Protein AF-A0A524GC04-F1 (afdb_monomer)

Secondary structure (DSSP, 8-state):
-PPPPEEEEEEE-SSEEEEEEEETTS-EEEEEEEE--TTS-HHHHHHHHHHH--

Foldseek 3Di:
DDDFDWDKDWAQDPFKIKIATAGPVRDGPDMDMDGNPNVDDNVVVVVVCVVVVD

Sequence (54 aa):
MTKKAVVLGIDIGGTTSSFGFVEQDGTCFAETTIPTRPREPAEHLVTSLCKRAR

Nearest PDB structures (foldseek):
  5nck-assembly1_B  TM=8.321E-01  e=4.272E-03  Fusobacterium nucleatum
  3eo3-assembly3_B  TM=7.556E-01  e=3.044E-02  Homo sapiens
  3eo3-assembly3_A  TM=7.556E-01  e=3.044E-02  Homo sapiens
  3htv-assembly1_A-2  TM=5.882E-01  e=2.607E-01  Escherichia coli K-12
  6k78-assembly1_D-2  TM=7.338E-01  e=1.006E+00  Thermococcus kodakarensis KOD1

Radius of gyration: 12.58 Å; Cα contacts (8 Å, |Δi|>4): 74; chains: 1; bounding box: 24×19×37 Å

Mean predicted aligned error: 3.6 Å

Structure (mmCIF, N/CA/C/O backbone):
data_AF-A0A524GC04-F1
#
_entry.id   AF-A0A524GC04-F1
#
loop_
_atom_site.group_PDB
_atom_site.id
_atom_site.type_symbol
_atom_site.label_atom_id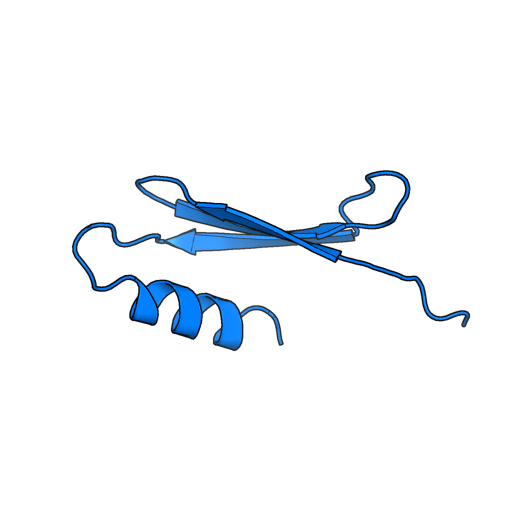
_atom_site.label_alt_id
_atom_site.label_comp_id
_atom_site.label_asym_id
_atom_site.label_entity_id
_atom_site.label_seq_id
_atom_site.pdbx_PDB_ins_code
_atom_site.Cartn_x
_atom_site.Cartn_y
_atom_site.Cartn_z
_atom_site.occupancy
_atom_site.B_iso_or_equiv
_atom_site.auth_seq_id
_atom_site.auth_comp_id
_atom_site.auth_asym_id
_atom_site.auth_atom_id
_atom_site.pdbx_PDB_model_num
ATOM 1 N N . MET A 1 1 ? -13.416 -8.869 23.452 1.00 56.84 1 MET A N 1
ATOM 2 C CA . MET A 1 1 ? -12.890 -7.824 22.550 1.00 56.84 1 MET A CA 1
ATOM 3 C C . MET A 1 1 ? -13.907 -7.591 21.453 1.00 56.84 1 MET A C 1
ATOM 5 O O . MET A 1 1 ? -14.261 -8.537 20.760 1.00 56.84 1 MET A O 1
ATOM 9 N N . THR A 1 2 ? -14.432 -6.377 21.347 1.00 76.62 2 THR A N 1
ATOM 10 C CA . THR A 1 2 ? -15.348 -5.989 20.269 1.00 76.62 2 THR A CA 1
ATOM 11 C C . THR A 1 2 ? -14.541 -5.881 18.978 1.00 76.62 2 THR A C 1
ATOM 13 O O . THR A 1 2 ? -13.472 -5.272 18.984 1.00 76.62 2 THR A O 1
ATOM 16 N N . LYS A 1 3 ? -15.003 -6.491 17.879 1.00 76.12 3 LYS A N 1
ATOM 17 C CA . LYS A 1 3 ? -14.380 -6.271 16.567 1.00 76.12 3 LYS A CA 1
ATOM 18 C C . LYS A 1 3 ? -14.506 -4.785 16.236 1.00 76.12 3 LYS A C 1
ATOM 20 O O . LYS A 1 3 ?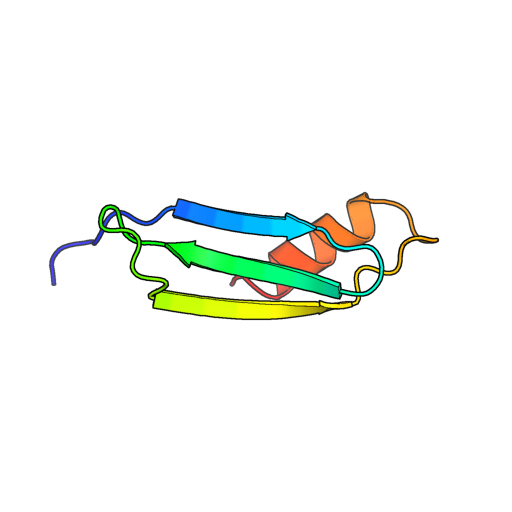 -15.625 -4.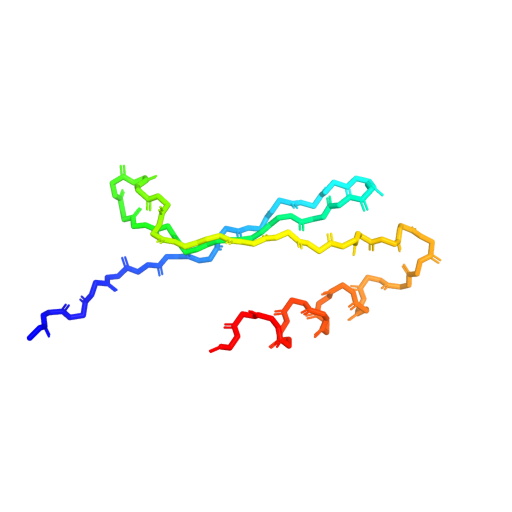283 16.159 1.00 76.12 3 LYS A O 1
ATOM 25 N N . LYS A 1 4 ? -13.380 -4.093 16.070 1.00 81.69 4 LYS A N 1
ATOM 26 C CA . LYS A 1 4 ? -13.378 -2.726 15.554 1.00 81.69 4 LYS A CA 1
ATOM 27 C C . LYS A 1 4 ? -13.521 -2.776 14.037 1.00 81.69 4 LYS A C 1
ATOM 29 O O . LYS A 1 4 ? -12.824 -3.546 13.378 1.00 81.69 4 LYS A O 1
ATOM 34 N N . ALA A 1 5 ? -14.453 -1.995 13.501 1.00 89.88 5 ALA A N 1
ATOM 35 C CA . ALA A 1 5 ? -14.562 -1.805 12.065 1.00 89.88 5 ALA A CA 1
ATOM 36 C C . ALA A 1 5 ? -13.391 -0.929 11.604 1.00 89.88 5 ALA A C 1
ATOM 38 O O . ALA A 1 5 ? -13.186 0.159 12.140 1.00 89.88 5 ALA A O 1
ATOM 39 N N . VAL A 1 6 ? -12.627 -1.424 10.634 1.00 93.12 6 VAL A N 1
ATOM 40 C CA . VAL A 1 6 ? -11.497 -0.712 10.030 1.00 93.12 6 VAL A CA 1
ATOM 41 C C . VAL A 1 6 ? -11.620 -0.744 8.514 1.00 93.12 6 VAL A C 1
ATOM 43 O O . VAL A 1 6 ? -12.205 -1.674 7.951 1.00 93.12 6 VAL A O 1
ATOM 46 N N . VAL A 1 7 ? -11.044 0.257 7.859 1.00 93.94 7 VAL A N 1
ATOM 47 C CA . VAL A 1 7 ? -10.857 0.304 6.404 1.00 93.94 7 VAL A CA 1
ATOM 48 C C . VAL A 1 7 ? -9.373 0.216 6.066 1.00 93.94 7 VAL A C 1
ATOM 50 O O . VAL A 1 7 ? -8.531 0.558 6.892 1.00 93.94 7 VAL A O 1
ATOM 53 N N . LEU A 1 8 ? -9.045 -0.236 4.856 1.00 93.69 8 LEU A N 1
ATOM 54 C CA . LEU A 1 8 ? -7.683 -0.171 4.329 1.00 93.69 8 LEU A CA 1
ATOM 55 C C . LEU A 1 8 ? -7.538 1.097 3.482 1.00 93.69 8 LEU A C 1
ATOM 57 O O . LEU A 1 8 ? -8.190 1.223 2.446 1.00 93.69 8 LEU A O 1
ATOM 61 N N . GLY A 1 9 ? -6.684 2.021 3.914 1.00 94.31 9 GLY A N 1
ATOM 62 C CA . GLY A 1 9 ? -6.240 3.150 3.101 1.00 94.31 9 GLY A CA 1
ATOM 63 C C . GLY A 1 9 ? -5.017 2.761 2.274 1.00 94.31 9 GLY A C 1
ATOM 64 O O . GLY A 1 9 ? -4.136 2.067 2.780 1.00 94.31 9 GLY A O 1
ATOM 65 N N . ILE A 1 10 ? -4.959 3.198 1.014 1.00 95.44 10 ILE A N 1
ATOM 66 C CA . ILE A 1 10 ? -3.809 2.999 0.121 1.00 95.44 10 ILE A CA 1
ATOM 67 C C . ILE A 1 10 ? -3.472 4.346 -0.524 1.00 95.44 10 ILE A C 1
ATOM 69 O O . ILE A 1 10 ? -4.307 4.924 -1.217 1.00 95.44 10 ILE A O 1
ATOM 73 N N . ASP A 1 11 ? -2.247 4.816 -0.308 1.00 96.00 11 ASP A N 1
ATOM 74 C CA . ASP A 1 11 ? -1.658 5.999 -0.935 1.00 96.00 11 ASP A CA 1
ATOM 75 C C . ASP A 1 11 ? -0.577 5.556 -1.930 1.00 96.00 11 ASP A C 1
ATOM 77 O O . ASP A 1 11 ? 0.434 4.960 -1.548 1.00 96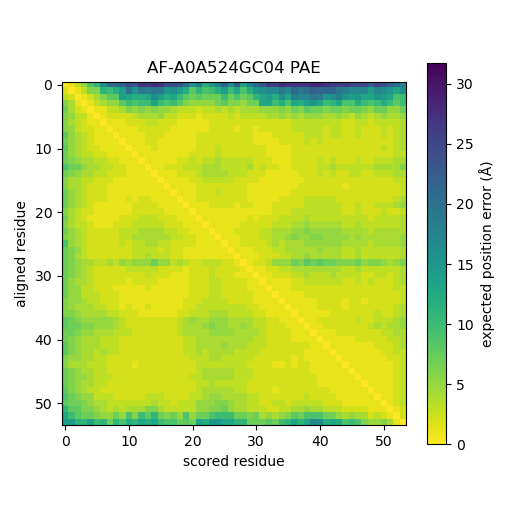.00 11 ASP A O 1
ATOM 81 N N . ILE A 1 12 ? -0.810 5.799 -3.222 1.00 96.44 12 ILE A N 1
ATOM 82 C CA . 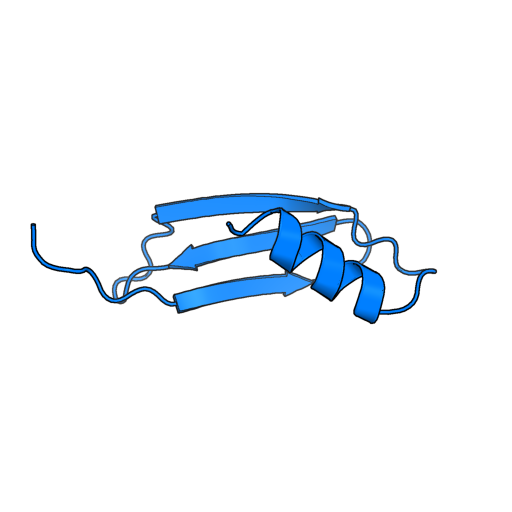ILE A 1 12 ? 0.072 5.357 -4.308 1.00 96.44 12 ILE A CA 1
ATOM 83 C C . ILE A 1 12 ? 0.892 6.550 -4.800 1.00 96.44 12 ILE A C 1
ATOM 85 O O . ILE A 1 12 ? 0.430 7.350 -5.614 1.00 96.44 12 ILE A O 1
ATOM 89 N N . GLY A 1 13 ? 2.139 6.641 -4.337 1.00 95.94 13 GLY A N 1
ATOM 90 C CA . GLY A 1 13 ? 3.114 7.626 -4.804 1.00 95.94 13 GLY A CA 1
ATOM 91 C C . GLY A 1 13 ? 4.002 7.098 -5.932 1.00 95.94 13 GLY A C 1
ATOM 92 O O . GLY A 1 13 ? 4.028 5.906 -6.223 1.00 95.94 13 GLY A O 1
ATOM 93 N N . GLY A 1 14 ? 4.799 7.971 -6.557 1.00 95.69 14 GLY A N 1
ATOM 94 C CA . GLY A 1 14 ? 5.691 7.587 -7.666 1.00 95.69 14 GLY A CA 1
ATOM 95 C C . GLY A 1 14 ? 6.902 6.736 -7.257 1.00 95.69 14 GLY A C 1
ATOM 96 O O . GLY A 1 14 ? 7.375 5.919 -8.042 1.00 95.69 14 GLY A O 1
ATOM 97 N N . THR A 1 15 ? 7.395 6.893 -6.026 1.00 96.56 15 THR A N 1
ATOM 98 C CA . THR A 1 15 ? 8.577 6.167 -5.518 1.00 96.56 15 THR A CA 1
ATOM 99 C C . THR A 1 15 ? 8.175 5.066 -4.547 1.00 96.56 15 THR A C 1
ATOM 101 O O . THR A 1 15 ? 8.646 3.930 -4.646 1.00 96.56 15 THR A O 1
ATOM 104 N N . THR A 1 16 ? 7.282 5.401 -3.623 1.00 97.62 16 THR A N 1
ATOM 105 C CA . THR A 1 16 ? 6.772 4.521 -2.575 1.00 97.62 16 THR A CA 1
ATOM 106 C C . THR A 1 16 ? 5.257 4.600 -2.512 1.00 97.62 16 THR A C 1
ATOM 108 O O . THR A 1 16 ? 4.675 5.640 -2.820 1.00 97.62 16 THR A O 1
ATOM 111 N N . SER A 1 17 ? 4.638 3.502 -2.098 1.00 97.38 17 SER A N 1
ATOM 112 C CA . SER A 1 17 ? 3.214 3.419 -1.799 1.00 97.38 17 SER A CA 1
ATOM 113 C C . SER A 1 17 ? 3.047 3.027 -0.336 1.00 97.38 17 SER A C 1
ATOM 115 O O . SER A 1 17 ? 3.708 2.093 0.133 1.00 97.38 17 SER A O 1
ATOM 117 N N . SER A 1 18 ? 2.182 3.736 0.375 1.00 96.75 18 SER A N 1
ATOM 118 C CA . SER A 1 18 ? 1.871 3.488 1.783 1.00 96.75 18 SER A CA 1
ATOM 119 C C . SER A 1 18 ? 0.473 2.904 1.912 1.00 96.75 18 SER A C 1
ATOM 121 O O . SER A 1 18 ? -0.413 3.192 1.109 1.00 96.75 18 SER A O 1
ATOM 123 N N . PHE A 1 19 ? 0.262 2.064 2.916 1.00 96.06 19 PHE A N 1
ATOM 124 C CA . PHE A 1 19 ? -1.062 1.544 3.230 1.00 96.06 19 PHE A CA 1
ATOM 125 C C . PHE A 1 19 ? -1.200 1.286 4.723 1.00 96.06 19 PHE A C 1
ATOM 127 O O . PHE A 1 19 ? -0.219 0.986 5.406 1.00 96.06 19 PHE A O 1
ATOM 134 N N . GLY A 1 20 ? -2.428 1.382 5.220 1.00 95.00 20 GLY A N 1
ATOM 135 C CA . GLY A 1 20 ? -2.702 1.220 6.640 1.00 95.00 20 GLY A CA 1
ATOM 136 C C . GLY A 1 20 ? -4.166 0.966 6.961 1.00 95.00 20 GLY A C 1
ATOM 137 O O . GLY A 1 20 ? -5.057 1.243 6.155 1.00 95.00 20 GLY A O 1
ATOM 138 N N . PHE A 1 21 ? -4.403 0.411 8.146 1.00 94.31 21 PHE A N 1
ATOM 139 C CA . PHE A 1 21 ? -5.740 0.201 8.688 1.00 94.31 21 PHE A CA 1
ATOM 140 C C . PHE A 1 21 ? -6.186 1.436 9.461 1.00 94.31 21 PHE A C 1
ATOM 142 O O . PHE A 1 21 ? -5.512 1.862 10.399 1.00 94.31 21 PHE A O 1
ATOM 149 N N . VAL A 1 22 ? -7.338 1.980 9.082 1.00 95.19 22 VAL A N 1
ATOM 150 C CA . VAL A 1 22 ? -7.877 3.222 9.638 1.00 95.19 22 VAL A C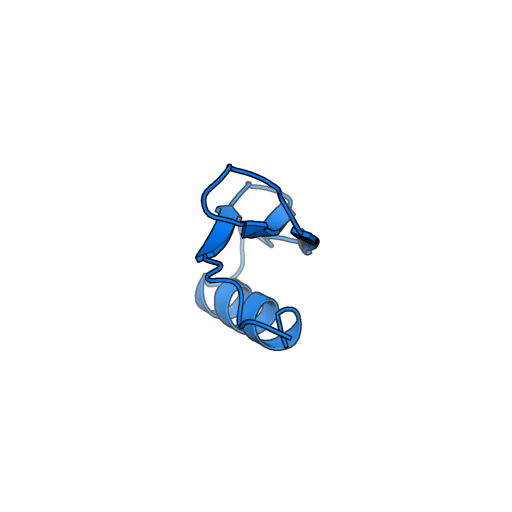A 1
ATOM 151 C C . VAL A 1 22 ? -9.215 2.937 10.315 1.00 95.19 22 VA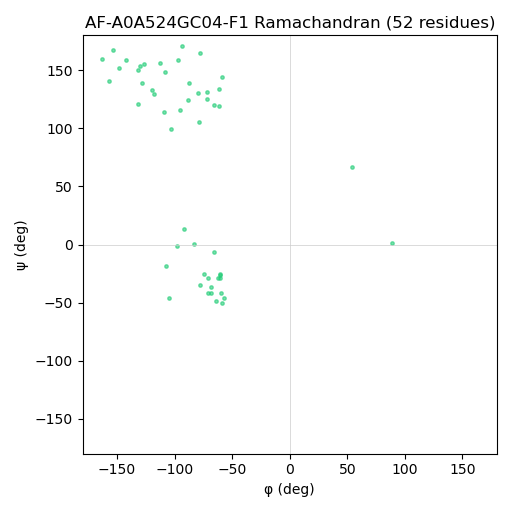L A C 1
ATOM 153 O O . VAL A 1 22 ? -10.089 2.284 9.737 1.00 95.19 22 VAL A O 1
ATOM 156 N N . GLU A 1 23 ? -9.360 3.391 11.558 1.00 94.56 23 GLU A N 1
ATOM 157 C CA . GLU A 1 23 ? -10.616 3.348 12.311 1.00 94.56 23 GLU A CA 1
ATOM 158 C C . GLU A 1 23 ? -11.569 4.468 11.857 1.00 94.56 23 GLU A C 1
ATOM 160 O O . GLU A 1 23 ? -11.180 5.424 11.188 1.00 94.56 23 GLU A O 1
ATOM 165 N N . GLN A 1 24 ? -12.848 4.364 12.224 1.00 92.88 24 GLN A N 1
ATOM 166 C CA . GLN A 1 24 ? -13.874 5.331 11.811 1.00 92.88 24 GLN A CA 1
ATOM 167 C C . GLN A 1 24 ? -13.595 6.770 12.287 1.00 92.88 24 GLN A C 1
ATOM 169 O O . GLN A 1 24 ? -14.060 7.720 11.661 1.00 92.88 24 GLN A O 1
ATOM 174 N N . ASP A 1 25 ? -12.847 6.941 13.377 1.00 94.31 25 ASP A N 1
ATOM 175 C CA . ASP A 1 25 ? -12.458 8.246 13.920 1.00 94.31 25 ASP A CA 1
ATOM 176 C C . ASP A 1 25 ? -11.223 8.861 13.232 1.00 94.31 25 ASP A C 1
ATOM 178 O O . ASP A 1 25 ? -10.800 9.959 13.590 1.00 94.31 25 ASP A O 1
ATOM 182 N N . GLY A 1 26 ? -10.657 8.174 12.234 1.00 92.75 26 GLY A N 1
ATOM 183 C CA . GLY A 1 26 ? -9.451 8.595 11.525 1.00 92.75 26 GLY A CA 1
ATOM 184 C C . GLY A 1 26 ? -8.148 8.105 12.158 1.00 92.75 26 GLY A C 1
ATOM 185 O O . GLY A 1 26 ? -7.078 8.398 11.623 1.00 92.75 26 GLY A O 1
ATOM 186 N N . THR A 1 27 ? -8.197 7.340 13.252 1.00 95.19 27 THR A N 1
ATOM 187 C CA . THR A 1 27 ? -6.994 6.756 13.854 1.00 95.19 27 THR A CA 1
ATOM 188 C C . THR A 1 27 ? -6.369 5.735 12.905 1.00 95.19 27 THR A C 1
ATOM 190 O O . THR A 1 27 ? -6.990 4.724 12.568 1.00 95.19 27 THR A O 1
ATOM 193 N N . CYS A 1 28 ? -5.116 5.964 12.502 1.00 94.19 28 CYS A N 1
ATOM 194 C CA . CYS A 1 28 ? -4.305 4.966 11.806 1.00 94.19 28 CYS A CA 1
ATOM 195 C C . CYS A 1 28 ? -3.764 3.965 12.834 1.00 94.19 28 CYS A C 1
ATOM 197 O O . CYS A 1 28 ? -2.884 4.285 13.632 1.00 94.19 28 CYS A O 1
ATOM 199 N N . PHE A 1 29 ? -4.332 2.762 12.849 1.00 89.75 29 PHE A N 1
ATOM 200 C CA . PHE A 1 29 ? -3.996 1.719 13.818 1.00 89.75 29 PHE A CA 1
ATOM 201 C C . PHE A 1 29 ? -2.683 1.004 13.472 1.00 89.75 29 PHE A C 1
ATOM 203 O O . PHE A 1 29 ? -1.933 0.600 14.359 1.00 89.75 29 PHE A O 1
ATOM 210 N N . ALA A 1 30 ? -2.410 0.829 12.180 1.00 90.81 30 ALA A N 1
ATOM 211 C CA . ALA A 1 30 ? -1.193 0.210 11.675 1.00 90.81 30 ALA A CA 1
ATOM 212 C C . ALA A 1 30 ? -0.941 0.674 10.242 1.00 90.81 30 ALA A C 1
ATOM 214 O O . ALA A 1 30 ? -1.880 0.732 9.449 1.00 90.81 30 ALA A O 1
ATOM 215 N N . GLU A 1 31 ? 0.318 0.924 9.897 1.00 95.25 31 GLU A N 1
ATOM 216 C CA . GLU A 1 31 ? 0.725 1.311 8.548 1.00 95.25 31 GLU A CA 1
ATOM 217 C C . GLU A 1 31 ? 2.058 0.686 8.149 1.00 95.25 31 GLU A C 1
ATOM 219 O O . GLU A 1 31 ? 2.874 0.281 8.984 1.00 95.25 31 GLU A O 1
ATOM 224 N N . THR A 1 32 ? 2.290 0.613 6.845 1.00 95.19 32 THR A N 1
ATOM 225 C CA . THR A 1 32 ? 3.602 0.301 6.291 1.00 95.19 32 THR A CA 1
ATOM 226 C C . THR A 1 32 ? 3.756 0.898 4.894 1.00 95.19 32 THR A C 1
ATOM 228 O O . THR A 1 32 ? 2.791 1.328 4.259 1.00 95.19 32 THR A O 1
ATOM 231 N N . THR A 1 33 ? 4.992 0.904 4.405 1.00 96.94 33 THR A N 1
ATOM 232 C CA . THR A 1 33 ? 5.368 1.480 3.115 1.00 96.94 33 THR A CA 1
ATOM 233 C C . THR A 1 33 ? 6.154 0.459 2.307 1.00 96.94 33 THR A C 1
ATOM 235 O O . THR A 1 33 ? 7.023 -0.244 2.831 1.00 96.94 33 THR A O 1
ATOM 238 N N . ILE A 1 34 ? 5.864 0.386 1.011 1.00 96.44 34 ILE A N 1
ATOM 239 C CA . ILE A 1 34 ? 6.573 -0.453 0.042 1.00 96.44 34 ILE A CA 1
ATOM 240 C C . ILE A 1 34 ? 7.056 0.390 -1.148 1.00 96.44 34 ILE A C 1
ATOM 242 O O . ILE A 1 34 ? 6.468 1.431 -1.445 1.00 96.44 34 ILE A O 1
ATOM 246 N N . PRO A 1 35 ? 8.114 -0.026 -1.864 1.00 97.06 35 PRO A N 1
ATOM 247 C CA . PRO A 1 35 ? 8.487 0.615 -3.124 1.00 97.06 35 PRO A CA 1
ATOM 248 C C . PRO A 1 35 ? 7.358 0.499 -4.162 1.00 97.06 35 PRO A C 1
ATOM 250 O O . PRO A 1 35 ? 6.848 -0.600 -4.371 1.00 97.06 35 PRO A O 1
ATOM 253 N N . THR A 1 36 ? 7.013 1.592 -4.850 1.00 97.12 36 THR A N 1
ATOM 254 C CA . THR A 1 36 ? 5.973 1.595 -5.902 1.00 97.12 36 THR A CA 1
ATOM 255 C C . THR A 1 36 ? 6.431 0.862 -7.153 1.00 97.12 36 THR A C 1
ATOM 257 O O . THR A 1 36 ? 5.655 0.135 -7.758 1.00 97.12 36 THR A O 1
ATOM 260 N N . ARG A 1 37 ? 7.695 1.068 -7.550 1.00 97.00 37 ARG A N 1
ATOM 261 C CA . ARG A 1 37 ? 8.265 0.566 -8.813 1.00 97.00 37 ARG A CA 1
ATOM 262 C C . ARG A 1 37 ? 7.431 0.996 -10.034 1.00 97.00 37 ARG A C 1
ATOM 264 O O . ARG A 1 37 ? 6.881 0.160 -10.740 1.00 97.00 37 ARG A O 1
ATOM 271 N N . PRO A 1 38 ? 7.388 2.302 -10.349 1.00 95.31 38 PRO A N 1
ATOM 272 C CA . PRO A 1 38 ? 6.452 2.883 -11.324 1.00 95.31 38 PRO A CA 1
ATOM 273 C C . PRO A 1 38 ? 6.668 2.429 -12.778 1.00 95.31 38 PRO A C 1
ATOM 275 O O . PRO A 1 38 ? 5.906 2.804 -13.661 1.00 95.31 38 PRO A O 1
ATOM 278 N N . ARG A 1 39 ? 7.739 1.675 -13.049 1.00 97.38 39 ARG A N 1
ATOM 279 C CA . ARG A 1 39 ? 8.043 1.100 -14.367 1.00 97.38 39 ARG A CA 1
ATOM 280 C C . ARG A 1 39 ? 7.607 -0.363 -14.493 1.00 97.38 39 ARG A C 1
ATOM 282 O O . ARG A 1 39 ? 7.821 -0.959 -15.543 1.00 97.38 39 ARG A O 1
ATOM 289 N N . GLU A 1 40 ? 7.055 -0.945 -13.432 1.00 96.81 40 GLU A N 1
ATOM 290 C CA . GLU A 1 40 ? 6.485 -2.291 -13.432 1.00 96.81 40 GLU A CA 1
ATOM 291 C C . GLU A 1 40 ? 4.957 -2.238 -13.633 1.00 96.81 40 GLU A C 1
ATOM 293 O O . GLU A 1 40 ? 4.340 -1.204 -13.365 1.00 96.81 40 GLU A O 1
ATOM 298 N N . PRO A 1 41 ? 4.326 -3.338 -14.086 1.00 97.38 41 PRO A N 1
ATOM 299 C CA . PRO A 1 41 ? 2.870 -3.435 -14.165 1.00 97.38 41 PRO A CA 1
ATOM 300 C C . PRO A 1 41 ? 2.194 -3.237 -12.798 1.00 97.38 41 PRO A C 1
ATOM 302 O O . PRO A 1 41 ? 2.698 -3.691 -11.767 1.00 97.38 41 PRO A O 1
ATOM 305 N N . ALA A 1 42 ? 1.026 -2.591 -12.778 1.00 94.38 42 ALA A N 1
ATOM 306 C CA . ALA A 1 42 ? 0.309 -2.252 -11.543 1.00 94.38 42 ALA A CA 1
ATOM 307 C C . ALA A 1 42 ? -0.085 -3.492 -10.712 1.00 94.38 42 ALA A C 1
ATOM 309 O O . ALA A 1 42 ? -0.177 -3.437 -9.484 1.00 94.38 42 ALA A O 1
ATOM 310 N N . GLU A 1 43 ? -0.254 -4.642 -11.356 1.00 97.12 43 GLU A N 1
ATOM 311 C CA . GLU A 1 43 ? -0.551 -5.930 -10.732 1.00 97.12 43 GLU A CA 1
ATOM 312 C C . GLU A 1 43 ? 0.556 -6.374 -9.762 1.00 97.12 43 GLU A C 1
ATOM 314 O O . GLU A 1 43 ? 0.288 -7.063 -8.770 1.00 97.12 43 GLU A O 1
ATOM 319 N N . HIS A 1 44 ? 1.803 -5.956 -10.001 1.00 96.31 44 HIS A N 1
ATOM 320 C CA . HIS A 1 44 ? 2.915 -6.221 -9.088 1.00 96.31 44 HIS A CA 1
ATOM 321 C C . HIS A 1 44 ? 2.762 -5.446 -7.776 1.00 96.31 44 HIS A C 1
ATOM 323 O O . HIS A 1 44 ? 3.064 -5.989 -6.705 1.00 96.31 44 HIS A O 1
ATOM 329 N N . LEU A 1 45 ? 2.249 -4.210 -7.837 1.00 94.94 45 LEU A N 1
ATOM 330 C CA . LEU 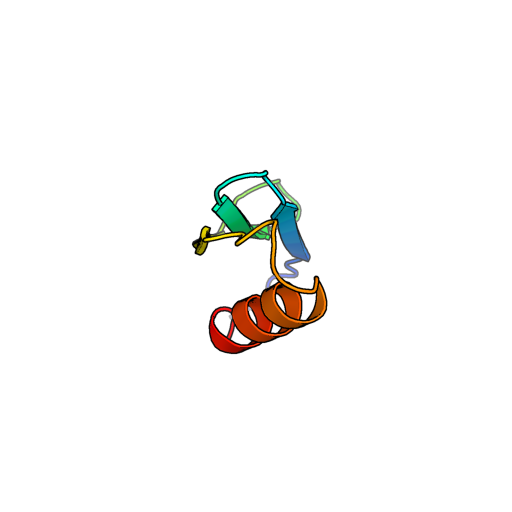A 1 45 ? 1.939 -3.420 -6.647 1.00 94.94 45 LEU A CA 1
ATOM 331 C C . LEU A 1 45 ? 0.829 -4.100 -5.841 1.00 94.94 45 LEU A C 1
ATOM 333 O O . LEU A 1 45 ? 1.015 -4.347 -4.652 1.00 94.94 45 LEU A O 1
ATOM 337 N N . VAL A 1 46 ? -0.267 -4.507 -6.494 1.00 93.88 46 VAL A N 1
ATOM 338 C CA . VAL A 1 46 ? -1.374 -5.239 -5.845 1.00 93.88 46 VAL A CA 1
ATOM 339 C C . VAL A 1 46 ? -0.870 -6.524 -5.182 1.00 93.88 46 VAL A C 1
ATOM 341 O O . VAL A 1 46 ? -1.151 -6.779 -4.011 1.00 93.88 46 VAL A O 1
ATOM 344 N N . THR A 1 47 ? -0.046 -7.304 -5.885 1.00 95.38 47 THR A N 1
ATOM 345 C CA . THR A 1 47 ? 0.561 -8.529 -5.340 1.00 95.38 47 THR A CA 1
ATOM 346 C C . THR A 1 47 ? 1.422 -8.238 -4.107 1.00 95.38 47 THR A C 1
ATOM 348 O O . THR A 1 47 ? 1.389 -8.990 -3.130 1.00 95.38 47 THR A O 1
ATOM 351 N N . SER A 1 48 ? 2.198 -7.153 -4.136 1.00 93.69 48 SER A N 1
ATOM 352 C CA . SER A 1 48 ? 3.068 -6.745 -3.028 1.00 93.69 48 SER A CA 1
ATOM 353 C C . SER A 1 48 ? 2.266 -6.279 -1.812 1.00 93.69 48 SER A C 1
ATOM 355 O O . SER A 1 48 ? 2.578 -6.689 -0.692 1.00 93.69 48 SER A O 1
ATOM 357 N N . LEU A 1 49 ? 1.191 -5.513 -2.029 1.00 92.69 49 LEU A N 1
ATOM 358 C CA . LEU A 1 49 ? 0.239 -5.117 -0.988 1.00 92.69 49 LEU A CA 1
ATOM 359 C C . LEU A 1 49 ? -0.383 -6.352 -0.322 1.00 92.69 49 LEU A C 1
ATOM 361 O O . LEU A 1 49 ? -0.303 -6.500 0.896 1.00 92.69 49 LEU A O 1
ATOM 365 N N . CYS A 1 50 ? -0.901 -7.308 -1.102 1.00 91.19 50 CYS A N 1
ATOM 366 C CA . CYS A 1 50 ? -1.506 -8.535 -0.567 1.00 91.19 50 CYS A CA 1
ATOM 367 C C . CYS A 1 50 ? -0.531 -9.417 0.230 1.00 91.19 50 CYS A C 1
ATOM 369 O O . CYS A 1 50 ? -0.959 -10.150 1.121 1.00 91.19 50 CYS A O 1
ATOM 371 N N . LYS A 1 51 ? 0.771 -9.386 -0.084 1.00 91.62 51 LYS A N 1
ATOM 372 C CA . LYS A 1 51 ? 1.799 -10.113 0.683 1.00 91.62 51 LYS A CA 1
ATOM 373 C C . LYS A 1 51 ? 2.122 -9.449 2.020 1.00 91.62 51 LYS A C 1
ATOM 375 O O . LYS A 1 51 ? 2.611 -10.130 2.915 1.00 91.62 51 LYS A O 1
ATOM 380 N N . ARG A 1 52 ? 1.906 -8.138 2.134 1.00 87.88 52 ARG A N 1
ATOM 381 C CA . ARG A 1 52 ? 2.354 -7.321 3.267 1.00 87.88 52 ARG A CA 1
ATOM 382 C C . ARG A 1 52 ? 1.212 -6.885 4.194 1.00 87.88 52 ARG A C 1
ATOM 384 O O . ARG A 1 52 ? 1.485 -6.557 5.338 1.00 87.88 52 ARG A O 1
ATOM 391 N N . ALA A 1 53 ? -0.034 -6.935 3.723 1.00 75.50 53 ALA A N 1
ATOM 392 C CA . ALA A 1 53 ? -1.251 -6.653 4.489 1.00 75.50 53 ALA A CA 1
ATOM 393 C C . ALA A 1 53 ? -1.891 -7.897 5.155 1.00 75.50 53 ALA A C 1
ATOM 395 O O . ALA A 1 53 ? -3.053 -7.836 5.557 1.00 75.50 53 ALA A O 1
ATOM 396 N N . ARG A 1 54 ? -1.174 -9.029 5.220 1.00 62.69 54 ARG A N 1
ATOM 397 C CA . ARG A 1 54 ? -1.566 -10.234 5.978 1.00 62.69 54 ARG A CA 1
ATOM 398 C C . ARG A 1 54 ? -1.038 -10.159 7.401 1.00 62.69 54 ARG A C 1
ATOM 400 O O . ARG A 1 54 ? -1.771 -10.629 8.294 1.00 62.69 54 ARG A O 1
#

pLDDT: mean 92.19, std 8.12, range [56.84, 97.62]

Solvent-accessible surface area (backbone atoms only — 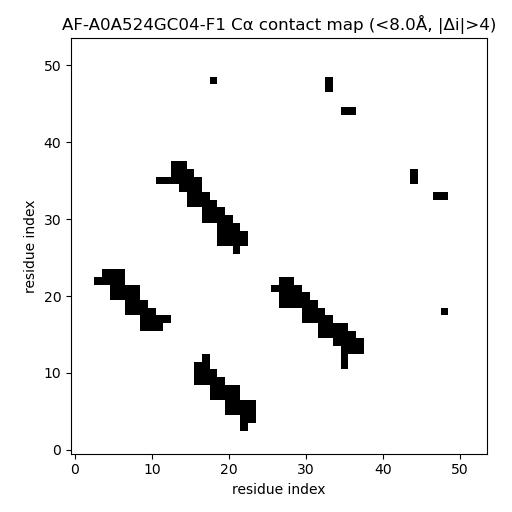not comparable to full-atom values): 3379 Å² total; per-residue (Å²): 133,82,86,76,72,66,44,82,49,75,47,83,46,74,63,43,25,38,38,31,38,28,37,90,89,66,51,72,78,45,74,52,75,46,77,36,53,74,90,54,67,68,66,57,47,54,53,51,48,64,71,70,76,112